Protein AF-A0A7S0CP36-F1 (afdb_monomer)

Foldseek 3Di:
DEDAQFKDWDADPQQWIWIFGACPQQARQAPPDDRGGPDGDTAQDQDPPRDRPPQFRWDAKYYENFKIWTAGPLQWIWIFGACCLPQGNVDPPDDRGGNHIDTGDDPLVPFGWDYKYYYHRHIDTDTDDPPPPPPPPDPDDPPPDDDDDD

Sequence (150 aa):
ISAGLWHSACLSDTGDVYCFGRNDDGQVGESKCGSIAFVPTLVDFPGINGERPEDVCITDIATGSRHSLALTAQGDLYGWGSNCFGQILPKPGSESKIHTPRRIVLPTNNARLLRVFAGSWGSAAIVGGEFASRSQVSPPTNQASTPGSD

Radius of gyration: 22.69 Å; Cα contacts (8 Å, |Δi|>4): 344; chains: 1; bounding box: 74×31×68 Å

Secondary structure (DSSP, 8-state):
-EE-SSEEEEE-TTS-EEEEEE-TTSTTS-TT--SEEEEEEEPP---TTSS--TT--EEEEEE-SSEEEEEETTS-EEEEEE-TTSSS--STT--SEEEEEEEE----TTPEEEEEEE-SS-EEEEEEP--------PPP-----PPP--

Solvent-accessible surface area (backbone atoms only — not comparable to full-atom values): 8448 Å² total; per-residue (Å²): 112,32,62,31,76,52,32,40,38,40,66,48,96,84,21,51,41,29,17,24,32,43,21,81,38,15,43,35,18,44,74,87,53,58,60,52,35,92,50,79,34,74,45,62,58,63,28,102,81,70,51,65,48,97,77,70,31,44,73,46,65,22,29,12,40,47,24,34,38,39,30,30,76,87,32,51,40,30,26,22,4,39,20,79,73,30,44,59,55,81,50,93,91,54,67,50,50,30,34,42,44,38,78,48,89,72,97,51,87,88,44,40,50,77,47,62,44,39,44,70,69,41,59,51,70,44,70,44,69,83,71,70,71,77,71,79,77,72,75,83,80,79,76,79,79,77,82,79,87,134

Organism: NCBI:txid1561963

Mean predicted aligned error: 9.7 Å

InterPro domains:
  IPR000408 Regulator of chromosome condensation, RCC1 [PS00626] (1-11)
  IPR000408 Regulator of chromosome condensation, RCC1 [PS00626] (61-71)
  IPR000408 Regulator of chromosome condensation, RCC1 [PS50012] (15-74)
  IPR000408 Regulator of chromosome condensation, RCC1 [PS50012] (75-129)
  IPR009091 Regulator of chromosome condensation 1/beta-lactamase-inhibitor protein II [G3DSA:2.130.10.30] (1-145)
  IPR009091 Regulator of chromosome condensation 1/beta-lactamase-inhibitor protein II [SSF50985] (1-126)
  IPR051553 Ran GTPase-activating [PTHR45982] (1-126)

Structure (mmCIF, N/CA/C/O backbone):
data_AF-A0A7S0CP36-F1
#
_entry.id   AF-A0A7S0CP36-F1
#
loop_
_atom_site.group_PDB
_atom_site.id
_atom_site.type_symbol
_atom_site.label_atom_id
_atom_site.label_alt_id
_atom_site.label_comp_id
_atom_site.label_asym_id
_atom_site.label_entity_id
_atom_site.label_seq_id
_atom_site.pdbx_PDB_ins_code
_atom_site.Cartn_x
_atom_site.Cartn_y
_atom_site.Cartn_z
_atom_site.occupancy
_atom_site.B_iso_or_equiv
_atom_site.auth_seq_id
_atom_site.auth_comp_id
_atom_site.auth_asym_id
_atom_site.auth_atom_id
_atom_site.pdbx_PDB_model_num
ATOM 1 N N . ILE A 1 1 ? -7.157 -5.484 -4.752 1.00 91.81 1 ILE A N 1
ATOM 2 C CA . ILE A 1 1 ? -6.011 -5.005 -5.571 1.00 91.81 1 ILE A CA 1
ATOM 3 C C . ILE A 1 1 ? -5.975 -3.489 -5.460 1.00 91.81 1 ILE A C 1
ATOM 5 O O . ILE A 1 1 ? -7.043 -2.890 -5.458 1.00 91.81 1 ILE A O 1
ATOM 9 N N . SER A 1 2 ? -4.787 -2.895 -5.362 1.00 95.88 2 SER A N 1
ATOM 10 C CA . SER A 1 2 ? -4.554 -1.448 -5.382 1.00 95.88 2 SER A CA 1
ATOM 11 C C . SER A 1 2 ? -3.372 -1.144 -6.308 1.00 95.88 2 SER A C 1
ATOM 13 O O . SER A 1 2 ? -2.407 -1.907 -6.340 1.00 95.88 2 SER A O 1
ATOM 15 N N . ALA A 1 3 ? -3.447 -0.061 -7.080 1.00 96.19 3 ALA A N 1
ATOM 16 C CA . ALA A 1 3 ? -2.398 0.330 -8.020 1.00 96.19 3 ALA A CA 1
ATOM 17 C C . ALA A 1 3 ? -1.913 1.754 -7.732 1.00 96.19 3 ALA A C 1
ATOM 19 O O . ALA A 1 3 ? -2.713 2.681 -7.604 1.00 96.19 3 ALA A O 1
ATOM 20 N N . GLY A 1 4 ? -0.597 1.906 -7.591 1.00 94.31 4 GLY A N 1
ATOM 21 C CA . GLY A 1 4 ? 0.076 3.195 -7.517 1.00 94.31 4 GLY A CA 1
ATOM 22 C C . GLY A 1 4 ? 0.461 3.697 -8.907 1.00 94.31 4 GLY A C 1
ATOM 23 O O . GLY A 1 4 ? 0.061 3.138 -9.926 1.00 94.31 4 GLY A O 1
ATOM 24 N N . LEU A 1 5 ? 1.290 4.743 -8.965 1.00 95.75 5 LEU A N 1
ATOM 25 C CA . LEU A 1 5 ? 1.757 5.279 -10.251 1.00 95.75 5 LEU A CA 1
ATOM 26 C C . LEU A 1 5 ? 2.744 4.328 -10.947 1.00 95.75 5 LEU A C 1
ATOM 28 O O . LEU A 1 5 ? 2.785 4.272 -12.171 1.00 95.75 5 LEU A O 1
ATOM 32 N N . TRP A 1 6 ? 3.552 3.603 -10.166 1.00 94.75 6 TRP A N 1
ATOM 33 C CA . TRP A 1 6 ? 4.639 2.768 -10.689 1.00 94.75 6 TRP A CA 1
ATOM 34 C C . TRP A 1 6 ? 4.685 1.349 -10.115 1.00 94.75 6 TRP A C 1
ATOM 36 O O . TRP A 1 6 ? 5.567 0.576 -10.486 1.00 94.75 6 TRP A O 1
ATOM 46 N N . HIS A 1 7 ? 3.770 0.998 -9.213 1.00 96.56 7 HIS A N 1
ATOM 47 C CA . HIS A 1 7 ? 3.708 -0.310 -8.567 1.00 96.56 7 HIS A CA 1
ATOM 48 C C . HIS A 1 7 ? 2.259 -0.756 -8.390 1.00 96.56 7 HIS A C 1
ATOM 50 O O . HIS A 1 7 ? 1.322 0.033 -8.495 1.00 96.56 7 HIS A O 1
ATOM 56 N N . SER A 1 8 ? 2.068 -2.041 -8.143 1.00 97.50 8 SER A N 1
ATOM 57 C CA . SER A 1 8 ? 0.768 -2.640 -7.865 1.00 97.50 8 SER A CA 1
ATOM 58 C C . SER A 1 8 ? 0.877 -3.553 -6.658 1.00 97.50 8 SER A C 1
ATOM 60 O O . SER A 1 8 ? 1.918 -4.171 -6.438 1.00 97.50 8 SER A O 1
ATOM 62 N N . ALA A 1 9 ? -0.207 -3.626 -5.896 1.00 97.56 9 ALA A N 1
ATOM 63 C CA . ALA A 1 9 ? -0.349 -4.478 -4.732 1.00 97.56 9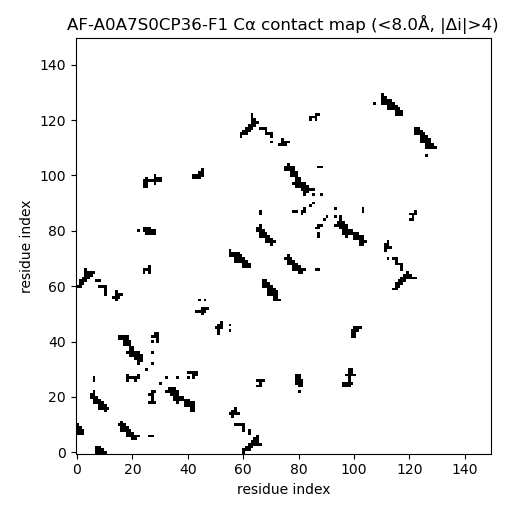 ALA A CA 1
ATOM 64 C C . ALA A 1 9 ? -1.624 -5.322 -4.857 1.00 97.56 9 ALA A C 1
ATOM 66 O O . ALA A 1 9 ? -2.706 -4.815 -5.180 1.00 97.56 9 ALA A O 1
ATOM 67 N N . CYS A 1 10 ? -1.529 -6.615 -4.572 1.00 97.12 10 CYS A N 1
ATOM 68 C CA . CYS A 1 10 ? -2.683 -7.493 -4.432 1.00 97.12 10 CYS A CA 1
ATOM 69 C C . CYS A 1 10 ? -2.728 -8.106 -3.035 1.00 97.12 10 CYS A C 1
ATOM 71 O O . CYS A 1 10 ? -1.700 -8.370 -2.420 1.00 97.12 10 CYS A O 1
ATOM 73 N N . LEU A 1 11 ? -3.954 -8.286 -2.552 1.00 96.25 11 LEU A N 1
ATOM 74 C CA . LEU A 1 11 ? -4.276 -8.921 -1.285 1.00 96.25 11 LEU A CA 1
ATOM 75 C C . LEU A 1 11 ? -4.930 -10.261 -1.618 1.00 96.25 11 LEU A C 1
ATOM 77 O O . LEU A 1 11 ? -5.864 -10.292 -2.425 1.00 96.25 11 LEU A O 1
ATOM 81 N N . SER A 1 12 ? -4.399 -11.334 -1.048 1.00 93.75 12 SER A N 1
ATOM 82 C CA . SER A 1 12 ? -4.964 -12.683 -1.129 1.00 93.75 12 SER A CA 1
ATOM 83 C C . SER A 1 12 ? -6.072 -12.888 -0.091 1.00 93.75 12 SER A C 1
ATOM 85 O O . SER A 1 12 ? -6.252 -12.082 0.822 1.00 93.75 12 SER A O 1
ATOM 87 N N . ASP A 1 13 ? -6.812 -13.982 -0.225 1.00 90.69 13 ASP A N 1
ATOM 88 C CA . ASP A 1 13 ? -7.823 -14.423 0.740 1.00 90.69 13 ASP A CA 1
ATOM 89 C C . ASP A 1 13 ? -7.223 -14.927 2.064 1.00 90.69 13 ASP A C 1
ATOM 91 O O . ASP A 1 13 ? -7.889 -14.868 3.096 1.00 90.69 13 ASP A O 1
ATOM 95 N N . THR A 1 14 ? -5.958 -15.354 2.059 1.00 89.19 14 THR A N 1
ATOM 96 C CA . THR A 1 14 ? -5.190 -15.722 3.259 1.00 89.19 14 THR A CA 1
ATOM 97 C C . THR A 1 14 ? -4.637 -14.515 4.019 1.00 89.19 14 THR A C 1
ATOM 99 O O . THR A 1 14 ? -4.081 -14.677 5.103 1.00 89.19 14 THR A O 1
ATOM 102 N N . GLY A 1 15 ? -4.795 -13.298 3.488 1.00 90.94 15 GLY A N 1
ATOM 103 C CA . GLY A 1 15 ? -4.273 -12.075 4.100 1.00 90.94 15 GLY A CA 1
ATOM 104 C C . GLY A 1 15 ? -2.817 -11.762 3.738 1.00 90.94 15 GLY A C 1
ATOM 105 O O . GLY A 1 15 ? -2.249 -10.820 4.288 1.00 90.94 15 GLY A O 1
ATOM 106 N N . ASP A 1 16 ? -2.214 -12.506 2.804 1.00 92.56 16 ASP A N 1
ATOM 107 C CA . ASP A 1 16 ? -0.903 -12.192 2.229 1.00 92.56 16 ASP A CA 1
ATOM 108 C C . ASP A 1 16 ? -0.996 -11.042 1.222 1.00 92.56 16 ASP A C 1
ATOM 110 O O . ASP A 1 16 ? -1.921 -10.989 0.399 1.00 92.56 16 ASP A O 1
ATOM 114 N N . VAL A 1 17 ? 0.004 -10.158 1.239 1.00 95.94 17 VAL A N 1
ATOM 115 C CA . VAL A 1 17 ? 0.137 -9.051 0.287 1.00 95.94 17 VAL A CA 1
ATOM 116 C C . VAL A 1 17 ? 1.302 -9.318 -0.649 1.00 95.94 17 VAL A C 1
ATOM 118 O O . VAL A 1 17 ? 2.419 -9.574 -0.204 1.00 95.94 17 VAL A O 1
ATOM 121 N N . TYR A 1 18 ? 1.058 -9.180 -1.949 1.00 96.69 18 TYR A N 1
ATOM 122 C CA . TYR A 1 18 ? 2.109 -9.218 -2.957 1.00 96.69 18 TYR A CA 1
ATOM 123 C C . TYR A 1 18 ? 2.217 -7.870 -3.650 1.00 96.69 18 TYR A C 1
ATOM 125 O O . TYR A 1 18 ? 1.204 -7.286 -4.038 1.00 96.69 18 TYR A O 1
ATOM 133 N N . CYS A 1 19 ? 3.444 -7.400 -3.849 1.00 97.38 19 CYS A N 1
ATOM 134 C CA . CYS A 1 19 ? 3.727 -6.175 -4.584 1.00 97.38 19 CYS A CA 1
ATOM 135 C C . CYS A 1 19 ? 4.654 -6.437 -5.772 1.00 97.38 19 CYS A C 1
ATOM 137 O O . CYS A 1 19 ? 5.517 -7.311 -5.731 1.00 97.38 19 CYS A O 1
ATOM 139 N N . PHE A 1 20 ? 4.476 -5.671 -6.844 1.00 97.12 20 PHE A N 1
ATOM 140 C CA . PHE A 1 20 ? 5.327 -5.722 -8.033 1.00 97.12 20 PHE A CA 1
ATOM 141 C C . PHE A 1 20 ? 5.364 -4.366 -8.746 1.00 97.12 20 PHE A C 1
ATOM 143 O O . PHE A 1 20 ? 4.506 -3.508 -8.527 1.00 97.12 20 PHE A O 1
ATOM 150 N N . GLY A 1 21 ? 6.365 -4.163 -9.604 1.00 96.88 21 GLY A N 1
ATOM 151 C CA . GLY A 1 21 ? 6.636 -2.898 -10.288 1.00 96.88 21 GLY A CA 1
ATOM 152 C C . GLY A 1 21 ? 7.889 -2.198 -9.763 1.00 96.88 21 GLY A C 1
ATOM 153 O O . GLY A 1 21 ? 8.843 -2.843 -9.336 1.00 96.88 21 GLY A O 1
ATOM 154 N N . ARG A 1 22 ? 7.923 -0.868 -9.838 1.00 96.19 22 ARG A N 1
ATOM 155 C CA . ARG A 1 22 ? 9.073 -0.052 -9.424 1.00 96.19 22 ARG A CA 1
ATOM 156 C C . ARG A 1 22 ? 9.313 -0.150 -7.916 1.00 96.19 22 ARG A C 1
ATOM 158 O O . ARG A 1 22 ? 8.360 -0.192 -7.150 1.00 96.19 22 ARG A O 1
ATOM 165 N N . ASN A 1 23 ? 10.581 -0.135 -7.513 1.00 96.38 23 ASN A N 1
ATOM 166 C CA . ASN A 1 23 ? 11.025 -0.263 -6.125 1.00 96.38 23 ASN A CA 1
ATOM 167 C C . ASN A 1 23 ? 12.149 0.726 -5.735 1.00 96.38 23 ASN A C 1
ATOM 169 O O . ASN A 1 23 ? 12.746 0.604 -4.670 1.00 96.38 23 ASN A O 1
ATOM 173 N N . ASP A 1 24 ? 12.433 1.744 -6.555 1.00 94.81 24 ASP A N 1
ATOM 174 C CA . ASP A 1 24 ? 13.475 2.751 -6.268 1.00 94.81 24 ASP A CA 1
ATOM 175 C C . ASP A 1 24 ? 13.282 3.490 -4.932 1.00 94.81 24 ASP A C 1
ATOM 177 O O . ASP A 1 24 ? 14.246 4.009 -4.361 1.00 94.81 24 ASP A O 1
ATOM 181 N N . ASP A 1 25 ? 12.040 3.576 -4.445 1.00 94.69 25 ASP A N 1
ATOM 182 C CA . ASP A 1 25 ? 11.716 4.181 -3.148 1.00 94.69 25 ASP A CA 1
ATOM 183 C C . ASP A 1 25 ? 11.280 3.142 -2.106 1.00 94.69 25 ASP A C 1
ATOM 185 O O . ASP A 1 25 ? 10.797 3.519 -1.044 1.00 94.69 25 ASP A O 1
ATOM 189 N N . GLY A 1 26 ? 11.424 1.849 -2.412 1.00 95.31 26 GLY A N 1
ATOM 190 C CA . GLY A 1 26 ? 10.969 0.756 -1.558 1.00 95.31 26 GLY A CA 1
ATOM 191 C C . GLY A 1 26 ? 9.491 0.398 -1.720 1.00 95.31 26 GLY A C 1
ATOM 192 O O . GLY A 1 26 ? 8.929 -0.197 -0.811 1.00 95.31 26 GLY A O 1
ATOM 193 N N . GLN A 1 27 ? 8.825 0.771 -2.825 1.00 96.19 27 GLN A N 1
ATOM 194 C CA . GLN A 1 27 ? 7.369 0.593 -2.991 1.00 96.19 27 GLN A CA 1
ATOM 195 C C . GLN A 1 27 ? 6.895 -0.866 -2.956 1.00 96.19 27 GLN A C 1
ATOM 197 O O . GLN A 1 27 ? 5.719 -1.122 -2.687 1.00 96.19 27 GLN A O 1
ATOM 202 N N . VAL A 1 28 ? 7.794 -1.813 -3.230 1.00 96.25 28 VAL A N 1
ATOM 203 C CA . VAL A 1 28 ? 7.493 -3.247 -3.179 1.00 96.25 28 VAL A CA 1
ATOM 204 C C . VAL A 1 28 ? 7.505 -3.761 -1.742 1.00 96.25 28 VAL A C 1
ATOM 206 O O . VAL A 1 28 ? 6.786 -4.703 -1.451 1.00 96.25 28 VAL A O 1
ATOM 209 N N . GLY A 1 29 ? 8.239 -3.120 -0.829 1.00 93.25 29 GLY A N 1
ATOM 210 C CA . GLY A 1 29 ? 8.299 -3.547 0.5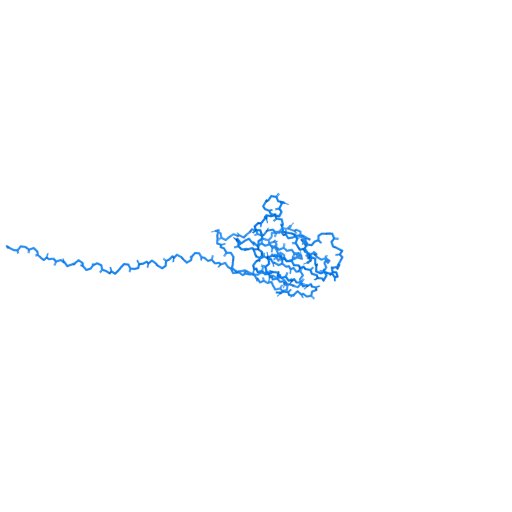72 1.00 93.25 29 GLY A CA 1
ATOM 211 C C . GLY A 1 29 ? 9.238 -4.730 0.818 1.00 93.25 29 GLY A C 1
ATOM 212 O O . GLY A 1 29 ? 9.144 -5.361 1.863 1.00 93.25 29 GLY A O 1
ATOM 213 N N . GLU A 1 30 ? 10.140 -5.021 -0.124 1.00 89.31 30 GLU A N 1
ATOM 214 C CA . GLU A 1 30 ? 11.208 -6.004 0.047 1.00 89.31 30 GLU A CA 1
ATOM 215 C C . GLU A 1 30 ? 12.571 -5.367 -0.248 1.00 89.31 30 GLU A C 1
ATOM 217 O O . GLU A 1 30 ? 12.840 -4.888 -1.355 1.00 89.31 30 GLU A O 1
ATOM 222 N N . SER A 1 31 ? 13.443 -5.387 0.760 1.00 83.88 31 SER A N 1
ATOM 223 C CA . SER A 1 31 ? 14.772 -4.765 0.736 1.00 83.88 31 SER A CA 1
ATOM 224 C C . SER A 1 31 ? 15.758 -5.416 -0.239 1.00 83.88 31 SER A C 1
ATOM 226 O O . SER A 1 31 ? 16.652 -4.743 -0.748 1.00 83.88 31 SER A O 1
ATOM 228 N N . LYS A 1 32 ? 15.604 -6.716 -0.515 1.00 84.75 32 LYS A N 1
ATOM 229 C CA . LYS A 1 32 ? 16.462 -7.469 -1.443 1.00 84.75 32 LYS A CA 1
ATOM 230 C C . LYS A 1 32 ? 16.077 -7.257 -2.901 1.00 84.75 32 LYS A C 1
ATOM 232 O O . LYS A 1 32 ? 16.827 -7.643 -3.798 1.00 84.75 32 LYS A O 1
ATOM 237 N N . CYS A 1 33 ? 14.904 -6.685 -3.153 1.00 80.44 33 CYS A N 1
ATOM 238 C CA . CYS A 1 33 ? 14.485 -6.381 -4.503 1.00 80.44 33 CYS A CA 1
ATOM 239 C C . CYS A 1 33 ? 15.271 -5.167 -5.019 1.00 80.44 33 CYS A C 1
ATOM 241 O O . CYS A 1 33 ? 15.426 -4.174 -4.310 1.00 80.44 33 CYS A O 1
ATOM 243 N N . GLY A 1 34 ? 15.773 -5.251 -6.255 1.00 88.19 34 GLY A N 1
ATOM 244 C CA . GLY A 1 34 ? 16.461 -4.142 -6.921 1.00 88.19 34 GLY A CA 1
ATOM 245 C C . GLY A 1 34 ? 15.524 -2.965 -7.218 1.00 88.19 34 GLY A C 1
ATOM 246 O O . GLY A 1 34 ? 14.511 -2.767 -6.556 1.00 88.19 34 GLY A O 1
ATOM 247 N N . SER A 1 35 ? 15.818 -2.182 -8.256 1.00 92.62 35 SER A N 1
ATOM 248 C CA . SER A 1 35 ? 14.986 -1.032 -8.655 1.00 92.62 35 SER A CA 1
ATOM 249 C C . SER A 1 35 ? 13.590 -1.409 -9.168 1.00 92.62 35 SER A C 1
ATOM 251 O O . SER A 1 35 ? 12.708 -0.549 -9.232 1.00 92.62 35 SER A O 1
ATOM 253 N N . ILE A 1 36 ? 13.371 -2.671 -9.555 1.00 95.50 36 ILE A N 1
ATOM 254 C CA . ILE A 1 36 ? 12.113 -3.182 -10.114 1.00 95.50 36 ILE A CA 1
ATOM 255 C C . ILE A 1 36 ? 11.890 -4.632 -9.654 1.00 95.50 36 ILE A C 1
ATOM 257 O O . ILE A 1 36 ? 12.787 -5.467 -9.769 1.00 95.50 36 ILE A O 1
ATOM 261 N N . ALA A 1 37 ? 10.670 -4.941 -9.214 1.00 95.69 37 ALA A N 1
ATOM 262 C CA . ALA A 1 37 ? 10.146 -6.292 -9.040 1.00 95.69 37 ALA A CA 1
ATOM 263 C C . ALA A 1 37 ? 9.333 -6.701 -10.275 1.00 95.69 37 ALA A C 1
ATOM 265 O O . ALA A 1 37 ? 8.221 -6.214 -10.487 1.00 95.69 37 ALA A O 1
ATOM 266 N N . PHE A 1 38 ? 9.872 -7.611 -11.088 1.00 94.06 38 PHE A N 1
ATOM 267 C CA . PHE A 1 38 ? 9.199 -8.112 -12.297 1.00 94.06 38 PHE A CA 1
ATOM 268 C C . PHE A 1 38 ? 8.124 -9.168 -12.017 1.00 94.06 38 PHE A C 1
ATOM 270 O O . PHE A 1 38 ? 7.350 -9.509 -12.907 1.00 94.06 38 PHE A O 1
ATOM 277 N N . VAL A 1 39 ? 8.080 -9.689 -10.792 1.00 94.06 39 VAL A N 1
ATOM 278 C CA . VAL A 1 39 ? 7.136 -10.719 -10.356 1.00 94.06 39 VAL A CA 1
ATOM 279 C C . VAL A 1 39 ? 6.464 -10.292 -9.052 1.00 94.06 39 VAL A C 1
ATOM 281 O O . VAL A 1 39 ? 7.089 -9.559 -8.274 1.00 94.06 39 VAL A O 1
ATOM 284 N N . PRO A 1 40 ? 5.221 -10.742 -8.785 1.00 95.94 40 PRO A N 1
ATOM 285 C CA . PRO A 1 40 ? 4.583 -10.550 -7.489 1.00 95.94 40 PRO A CA 1
ATOM 286 C C . PRO A 1 40 ? 5.494 -11.048 -6.368 1.00 95.94 40 PRO A C 1
ATOM 288 O O . PRO A 1 40 ? 5.795 -12.235 -6.271 1.00 95.94 40 PRO A O 1
ATOM 291 N N . THR A 1 41 ? 5.968 -10.115 -5.551 1.00 95.69 41 THR A N 1
ATOM 292 C CA . THR A 1 41 ? 6.871 -10.376 -4.433 1.00 95.69 41 THR A CA 1
ATOM 293 C C . THR A 1 41 ? 6.065 -10.332 -3.152 1.00 95.69 41 THR A C 1
ATOM 295 O O . THR A 1 41 ? 5.344 -9.362 -2.919 1.00 95.69 41 THR A O 1
ATOM 298 N N . LEU A 1 42 ? 6.166 -11.389 -2.348 1.00 94.19 42 LEU A N 1
ATOM 299 C CA . LEU A 1 42 ? 5.526 -11.434 -1.040 1.00 94.19 42 LEU A CA 1
ATOM 300 C C . LEU A 1 42 ? 6.126 -10.346 -0.148 1.00 94.19 42 LEU A C 1
ATOM 302 O O . LEU A 1 42 ? 7.345 -10.242 -0.028 1.00 94.19 42 LEU A O 1
ATOM 306 N N . VAL A 1 43 ? 5.257 -9.550 0.461 1.00 94.06 43 VAL A N 1
ATOM 307 C CA . VAL A 1 43 ? 5.636 -8.503 1.403 1.00 94.06 43 VAL A CA 1
ATOM 308 C C . VAL A 1 43 ? 5.701 -9.100 2.805 1.00 94.06 43 VAL A C 1
ATOM 310 O O . VAL A 1 43 ? 4.712 -9.658 3.282 1.00 94.06 43 VAL A O 1
ATOM 313 N N . ASP A 1 44 ? 6.854 -8.979 3.463 1.00 90.62 44 ASP A N 1
ATOM 314 C CA . ASP A 1 44 ? 7.047 -9.487 4.822 1.00 90.62 44 ASP A CA 1
ATOM 315 C C . ASP A 1 44 ? 6.725 -8.412 5.869 1.00 90.62 44 ASP A C 1
ATOM 317 O O . ASP A 1 44 ? 7.298 -7.320 5.863 1.00 90.62 44 ASP A O 1
ATOM 321 N N . PHE A 1 45 ? 5.786 -8.712 6.767 1.00 88.44 45 PHE A N 1
ATOM 322 C CA . PHE A 1 45 ? 5.333 -7.778 7.795 1.00 88.44 45 PHE A CA 1
ATOM 323 C C . PHE A 1 45 ? 6.012 -8.102 9.127 1.00 88.44 45 PHE A C 1
ATOM 325 O O . PHE A 1 45 ? 5.742 -9.160 9.703 1.00 88.44 45 PHE A O 1
ATOM 332 N N . PRO A 1 46 ? 6.843 -7.193 9.672 1.00 81.62 46 PRO A N 1
ATOM 333 C C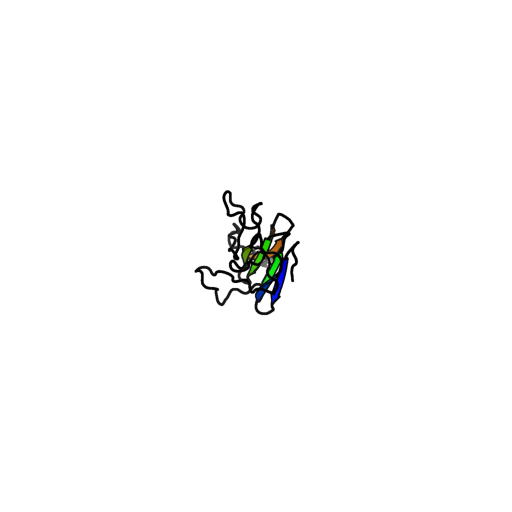A . PRO A 1 46 ? 7.472 -7.430 10.957 1.00 81.62 46 PRO A CA 1
ATOM 334 C C . PRO A 1 46 ? 6.414 -7.430 12.059 1.00 81.62 46 PRO A C 1
ATOM 336 O O . PRO A 1 46 ? 5.575 -6.523 12.165 1.00 81.62 46 PRO A O 1
ATOM 339 N N . GLY A 1 47 ? 6.475 -8.448 12.911 1.00 66.19 47 GLY A N 1
ATOM 340 C CA . GLY A 1 47 ? 5.700 -8.479 14.138 1.00 66.19 47 GLY A CA 1
ATOM 341 C C . GLY A 1 47 ? 6.232 -7.542 15.197 1.00 66.19 47 GLY A C 1
ATOM 342 O O . GLY A 1 47 ? 7.259 -6.883 15.033 1.00 66.19 47 GLY A O 1
ATOM 343 N N . ILE A 1 48 ? 5.544 -7.536 16.338 1.00 56.25 48 ILE A N 1
ATOM 344 C CA . ILE A 1 48 ? 5.897 -6.698 17.490 1.00 56.25 48 ILE A CA 1
ATOM 345 C C . ILE A 1 48 ? 7.321 -7.011 18.007 1.00 56.25 48 ILE A C 1
ATOM 347 O O . ILE A 1 48 ? 7.959 -6.123 18.562 1.00 56.25 48 ILE A O 1
ATOM 351 N N . ASN A 1 49 ? 7.858 -8.207 17.717 1.00 53.28 49 ASN A N 1
ATOM 352 C CA . ASN A 1 49 ? 9.203 -8.652 18.111 1.00 53.28 49 ASN A CA 1
ATOM 353 C C . ASN A 1 49 ? 10.124 -9.045 16.933 1.00 53.28 49 ASN A C 1
ATOM 355 O O . ASN A 1 49 ? 11.128 -9.715 17.145 1.00 53.28 49 ASN A O 1
ATOM 359 N N . GLY A 1 50 ? 9.805 -8.657 15.692 1.00 52.81 50 GLY A N 1
ATOM 360 C CA . GLY A 1 50 ? 10.633 -8.983 14.517 1.00 52.81 50 GLY A CA 1
ATOM 361 C C . GLY A 1 50 ? 10.414 -10.377 13.912 1.00 52.81 50 GLY A C 1
ATOM 362 O O . GLY A 1 50 ? 10.956 -10.658 12.850 1.00 52.81 50 GLY A O 1
ATOM 363 N N . GLU A 1 51 ? 9.578 -11.213 14.522 1.00 51.38 51 GLU A N 1
ATOM 364 C CA . GLU A 1 51 ? 9.035 -12.425 13.900 1.00 51.38 51 GLU A CA 1
ATOM 365 C C . GLU A 1 51 ? 7.686 -12.090 13.264 1.00 51.38 51 GLU A C 1
ATOM 367 O O . GLU A 1 51 ? 6.900 -11.356 13.870 1.00 51.38 51 GLU A O 1
ATOM 372 N N . ARG A 1 52 ? 7.419 -12.582 12.045 1.00 58.72 52 ARG A N 1
ATOM 373 C CA . ARG A 1 52 ? 6.099 -12.455 11.414 1.00 58.72 52 ARG A CA 1
ATOM 374 C C . ARG A 1 52 ? 5.085 -13.118 12.354 1.00 58.72 52 ARG A C 1
ATOM 376 O O . ARG A 1 52 ? 5.155 -14.334 12.516 1.00 58.72 52 ARG A O 1
ATOM 383 N N . PRO A 1 53 ? 4.175 -12.368 13.000 1.00 61.72 53 PRO A N 1
ATOM 384 C CA . PRO A 1 53 ? 3.188 -12.971 13.868 1.00 61.72 53 PRO A CA 1
ATOM 385 C C . PRO A 1 53 ? 2.334 -13.872 12.996 1.00 61.72 53 PRO A C 1
ATOM 387 O O . PRO A 1 53 ? 1.881 -13.455 11.926 1.00 61.72 53 PRO A O 1
ATOM 390 N N . GLU A 1 54 ? 2.089 -15.077 13.485 1.00 58.62 54 GLU A N 1
ATOM 391 C CA . GLU A 1 54 ? 1.173 -16.051 12.887 1.00 58.62 54 GLU A CA 1
ATOM 392 C C . GLU A 1 54 ? -0.226 -15.432 12.648 1.00 5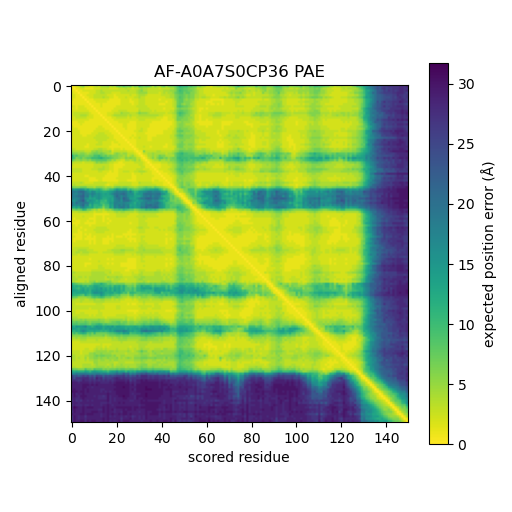8.62 54 GLU A C 1
ATOM 394 O O . GLU A 1 54 ? -0.989 -15.890 11.803 1.00 58.62 54 GLU A O 1
ATOM 399 N N . ASP A 1 55 ? -0.502 -14.309 13.322 1.00 64.44 55 ASP A N 1
ATOM 400 C CA . ASP A 1 55 ? -1.764 -13.581 13.338 1.00 64.44 55 ASP A CA 1
ATOM 401 C C . ASP A 1 55 ? -1.839 -12.338 12.428 1.00 64.44 55 ASP A C 1
ATOM 403 O O . ASP A 1 55 ? -2.879 -11.666 12.420 1.00 64.44 55 ASP A O 1
ATOM 407 N N . VAL A 1 56 ? -0.787 -11.966 11.676 1.00 78.19 56 VAL A N 1
ATOM 408 C CA . VAL A 1 56 ? -0.886 -10.802 10.766 1.00 78.19 56 VAL A CA 1
ATOM 409 C C . VAL A 1 56 ? -1.691 -11.180 9.530 1.00 78.19 56 VAL A C 1
ATOM 411 O O . VAL A 1 56 ? -1.166 -11.658 8.527 1.00 78.19 56 VAL A O 1
ATOM 414 N N . CYS A 1 57 ? -2.991 -10.916 9.617 1.00 89.31 57 CYS A N 1
ATOM 415 C CA . CYS A 1 57 ? -3.938 -11.022 8.519 1.00 89.31 57 CYS A CA 1
ATOM 416 C C . CYS A 1 57 ? -4.245 -9.620 7.990 1.00 89.31 57 CYS A C 1
ATOM 418 O O . CYS A 1 57 ? -4.840 -8.802 8.701 1.00 89.31 57 CYS A O 1
ATOM 420 N N . ILE A 1 58 ? -3.822 -9.317 6.760 1.00 93.81 58 ILE A N 1
ATOM 421 C CA . ILE A 1 58 ? -4.151 -8.043 6.117 1.00 93.81 58 ILE A CA 1
ATOM 422 C C . ILE A 1 58 ? -5.594 -8.083 5.613 1.00 93.81 58 ILE A C 1
ATOM 424 O O . ILE A 1 58 ? -6.032 -9.044 4.992 1.00 93.81 58 ILE A O 1
ATOM 428 N N . THR A 1 59 ? -6.332 -7.009 5.881 1.00 94.62 59 THR A N 1
ATOM 429 C CA . THR A 1 59 ? -7.754 -6.879 5.524 1.00 94.62 59 THR A CA 1
ATOM 430 C C . THR A 1 59 ? -8.030 -5.735 4.557 1.00 94.62 59 THR A C 1
ATOM 432 O O . THR A 1 59 ? -9.057 -5.746 3.883 1.00 94.62 59 THR A O 1
ATOM 435 N N . ASP A 1 60 ? -7.123 -4.762 4.462 1.00 96.06 60 ASP A N 1
ATOM 436 C CA . ASP A 1 60 ? -7.243 -3.637 3.538 1.00 96.06 60 ASP A CA 1
ATOM 437 C C . ASP A 1 60 ? -5.857 -3.172 3.076 1.00 96.06 60 ASP A C 1
ATOM 439 O O . ASP A 1 60 ? -4.889 -3.211 3.842 1.00 96.06 60 ASP A O 1
ATOM 443 N N . ILE A 1 61 ? -5.765 -2.738 1.819 1.00 97.25 61 ILE A N 1
ATOM 444 C CA . ILE A 1 61 ? -4.532 -2.224 1.214 1.00 97.25 61 ILE A CA 1
ATOM 445 C C . ILE A 1 61 ? -4.824 -0.968 0.402 1.00 97.25 61 ILE A C 1
ATOM 447 O O . ILE A 1 61 ? -5.819 -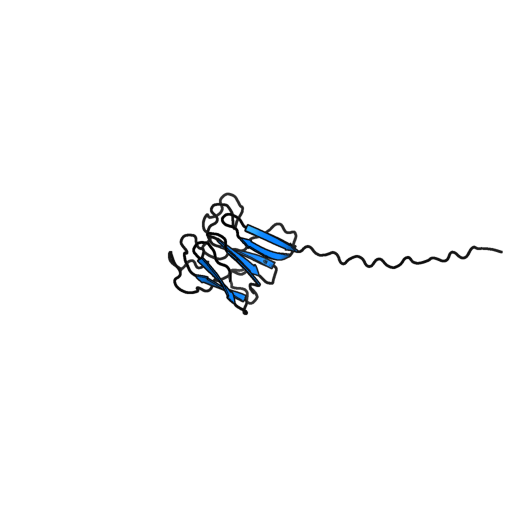0.892 -0.316 1.00 97.25 61 ILE A O 1
ATOM 451 N N . ALA A 1 62 ? -3.905 -0.008 0.450 1.00 97.44 62 ALA A N 1
ATOM 452 C CA . ALA A 1 62 ? -3.972 1.196 -0.366 1.00 97.44 62 ALA A CA 1
ATOM 453 C C . ALA A 1 62 ? -2.588 1.572 -0.892 1.00 97.44 62 ALA A C 1
ATOM 455 O O . ALA A 1 62 ? -1.581 1.421 -0.206 1.00 97.44 62 ALA A O 1
ATOM 456 N N . THR A 1 63 ? -2.531 2.091 -2.114 1.00 97.25 63 THR A N 1
ATOM 457 C CA . THR A 1 63 ? -1.282 2.515 -2.759 1.00 97.25 63 THR A CA 1
ATOM 458 C C . THR A 1 63 ? -1.403 3.944 -3.255 1.00 97.25 63 THR A C 1
ATOM 460 O O . THR A 1 63 ? -2.315 4.266 -4.012 1.00 97.25 63 THR A O 1
ATOM 463 N N . GLY A 1 64 ? -0.461 4.791 -2.851 1.00 95.56 64 GLY A N 1
ATOM 464 C CA . GLY A 1 64 ? -0.294 6.133 -3.396 1.00 95.56 64 GLY A CA 1
ATOM 465 C C . GLY A 1 64 ? 0.621 6.129 -4.619 1.00 95.56 64 GLY A C 1
ATOM 466 O O . GLY A 1 64 ? 0.952 5.080 -5.170 1.00 95.56 64 GLY A O 1
ATOM 467 N N . SER A 1 65 ? 1.124 7.301 -5.025 1.00 95.44 65 SER A N 1
ATOM 468 C CA . SER A 1 65 ? 2.018 7.378 -6.196 1.00 95.44 65 SER A CA 1
ATOM 469 C C . SER A 1 65 ? 3.301 6.556 -6.026 1.00 95.44 65 SER A C 1
ATOM 471 O O . SER A 1 65 ? 3.801 5.985 -6.992 1.00 95.44 65 SER A O 1
ATOM 473 N N . ARG A 1 66 ? 3.868 6.549 -4.814 1.00 96.12 66 ARG A N 1
ATOM 474 C CA . ARG A 1 66 ? 5.166 5.927 -4.498 1.00 96.12 66 ARG A CA 1
ATOM 475 C C . ARG A 1 66 ? 5.213 5.299 -3.101 1.00 96.12 66 ARG A C 1
ATOM 477 O O . ARG A 1 66 ? 6.302 5.065 -2.595 1.00 96.12 66 ARG A O 1
ATOM 484 N N . HIS A 1 67 ? 4.074 5.093 -2.453 1.00 96.38 67 HIS A N 1
ATOM 485 C CA . HIS A 1 67 ? 4.005 4.474 -1.131 1.00 96.38 67 HIS A CA 1
ATOM 486 C C . HIS A 1 67 ? 2.808 3.533 -1.064 1.00 96.38 67 HIS A C 1
ATOM 488 O O . HIS A 1 67 ? 1.913 3.595 -1.911 1.00 96.38 67 HIS A O 1
ATOM 494 N N . SER A 1 68 ? 2.809 2.681 -0.055 1.00 97.44 68 SER A N 1
ATOM 495 C CA . SER A 1 68 ? 1.799 1.662 0.172 1.00 97.44 68 SER A CA 1
ATOM 496 C C . SER A 1 68 ? 1.439 1.617 1.647 1.00 97.44 68 SER A C 1
ATOM 498 O O . SER A 1 68 ? 2.273 1.914 2.505 1.00 97.44 68 SER A O 1
ATOM 500 N N . LEU A 1 69 ? 0.198 1.237 1.918 1.00 96.94 69 LEU A N 1
ATOM 501 C CA . LEU A 1 69 ? -0.375 1.062 3.241 1.00 96.94 69 LEU A CA 1
ATOM 502 C C . LEU A 1 69 ? -1.078 -0.294 3.308 1.00 96.94 69 LEU A C 1
ATOM 504 O O . LEU A 1 69 ? -1.706 -0.718 2.334 1.00 96.94 69 LEU A O 1
ATOM 508 N N . ALA A 1 70 ? -1.015 -0.935 4.469 1.00 96.12 70 ALA A N 1
ATOM 509 C CA . ALA A 1 70 ? -1.760 -2.151 4.773 1.00 96.12 70 ALA A CA 1
ATOM 510 C C . ALA A 1 70 ? -2.352 -2.079 6.181 1.00 96.12 70 ALA A C 1
ATOM 512 O O . ALA A 1 70 ? -1.696 -1.610 7.113 1.00 96.12 70 ALA A O 1
ATOM 513 N N . LEU A 1 71 ? -3.584 -2.558 6.323 1.00 94.06 71 LEU A N 1
ATOM 514 C CA . LEU A 1 71 ? -4.318 -2.616 7.582 1.00 94.06 71 LEU A CA 1
ATOM 515 C C . LEU A 1 71 ? -4.527 -4.070 7.998 1.00 94.06 71 LEU A C 1
ATOM 517 O O . LEU A 1 71 ? -5.099 -4.861 7.242 1.00 94.06 71 LEU A O 1
ATOM 521 N N . THR A 1 72 ? -4.118 -4.413 9.215 1.00 91.56 72 THR A N 1
ATOM 522 C CA . THR A 1 72 ? -4.351 -5.746 9.778 1.00 91.56 72 THR A CA 1
ATOM 523 C C . THR A 1 72 ? -5.771 -5.892 10.324 1.00 91.56 72 THR A C 1
ATOM 525 O O . THR A 1 72 ? -6.433 -4.911 10.675 1.00 91.56 72 THR A O 1
ATOM 528 N N . ALA A 1 73 ? -6.235 -7.134 10.466 1.00 88.19 73 ALA A N 1
ATOM 529 C CA . ALA A 1 73 ? -7.494 -7.457 11.131 1.00 88.19 73 ALA A CA 1
ATOM 530 C C . ALA A 1 73 ? -7.542 -6.926 12.575 1.00 88.19 73 ALA A C 1
ATOM 532 O O . ALA A 1 73 ? -8.608 -6.543 13.056 1.00 88.19 73 ALA A O 1
ATOM 533 N N . GLN A 1 74 ? -6.395 -6.840 13.247 1.00 85.00 74 GLN A N 1
ATOM 534 C CA . GLN A 1 74 ? -6.243 -6.328 14.609 1.00 85.00 74 GLN A CA 1
ATOM 535 C C . GLN A 1 74 ? -6.283 -4.792 14.676 1.00 85.00 74 GLN A C 1
ATOM 537 O O . GLN A 1 74 ? -6.386 -4.227 15.761 1.00 85.00 74 GLN A O 1
ATOM 542 N N . GLY A 1 75 ? -6.280 -4.108 13.527 1.00 87.12 75 GLY A N 1
ATOM 543 C CA . GLY A 1 75 ? -6.323 -2.650 13.446 1.00 87.12 75 GLY A CA 1
ATOM 544 C C . GLY A 1 75 ? -4.951 -1.980 13.410 1.00 87.12 75 GLY A C 1
ATOM 545 O O . GLY A 1 75 ? -4.890 -0.755 13.524 1.00 87.12 75 GLY A O 1
ATOM 546 N N . ASP A 1 76 ? -3.869 -2.745 13.246 1.00 87.25 76 ASP A N 1
ATOM 547 C CA . ASP A 1 76 ? -2.531 -2.190 13.067 1.00 87.25 76 ASP A CA 1
ATOM 548 C C . ASP A 1 76 ? -2.347 -1.673 11.640 1.00 87.25 76 ASP A C 1
ATOM 550 O O . ASP A 1 76 ? -2.728 -2.317 10.661 1.00 87.25 76 ASP A O 1
ATOM 554 N N . LEU A 1 77 ? -1.719 -0.505 11.528 1.00 91.69 77 LEU A N 1
ATOM 555 C CA . LEU A 1 77 ? -1.390 0.117 10.255 1.00 91.69 77 LEU A CA 1
ATOM 556 C C . LEU A 1 77 ? 0.086 -0.075 9.939 1.00 91.69 77 LEU A C 1
ATOM 558 O O . LEU A 1 77 ? 0.946 0.231 10.763 1.00 91.69 77 LEU A O 1
ATOM 562 N N . TYR A 1 78 ? 0.375 -0.502 8.720 1.00 93.62 78 TYR A N 1
ATOM 563 C CA . TYR A 1 78 ? 1.721 -0.596 8.178 1.00 93.62 78 TYR A CA 1
ATOM 564 C C . TYR A 1 78 ? 1.848 0.294 6.952 1.00 93.62 78 TYR A C 1
ATOM 566 O O . TYR A 1 78 ? 0.895 0.441 6.186 1.00 93.62 78 TYR A O 1
ATOM 574 N N . GLY A 1 79 ? 3.037 0.851 6.737 1.00 95.00 79 GLY A N 1
ATOM 575 C CA . GLY A 1 79 ? 3.357 1.537 5.493 1.00 95.00 79 GLY A CA 1
ATOM 576 C C . GLY A 1 79 ? 4.804 1.353 5.057 1.00 95.00 79 GLY A C 1
ATOM 577 O O . GLY A 1 79 ? 5.692 1.109 5.877 1.00 95.00 79 GLY A O 1
ATOM 578 N N . TRP A 1 80 ? 5.018 1.443 3.747 1.00 96.25 80 TRP A N 1
ATOM 579 C CA . TRP A 1 80 ? 6.322 1.324 3.090 1.00 96.25 80 TRP A CA 1
ATOM 580 C C . TRP A 1 80 ? 6.362 2.120 1.779 1.00 96.25 80 TRP A C 1
ATOM 582 O O . TRP A 1 80 ? 5.333 2.564 1.263 1.00 96.25 80 TRP A O 1
ATOM 592 N N . GLY A 1 81 ? 7.562 2.328 1.242 1.00 96.06 81 GLY A N 1
ATOM 593 C CA . GLY A 1 81 ? 7.830 3.159 0.074 1.00 96.06 81 GLY A CA 1
ATOM 594 C C . GLY A 1 81 ? 8.336 4.563 0.424 1.00 96.06 81 GLY A C 1
ATOM 595 O O . GLY A 1 81 ? 8.990 4.788 1.443 1.00 96.06 81 GLY A O 1
ATOM 596 N N . SER A 1 82 ? 8.041 5.527 -0.449 1.00 95.31 82 SER A N 1
ATOM 597 C CA . SER A 1 82 ? 8.465 6.920 -0.304 1.00 95.31 82 SER A CA 1
ATOM 598 C C . SER A 1 82 ? 7.827 7.583 0.914 1.00 95.31 82 SER A C 1
ATOM 600 O O . SER A 1 82 ? 6.607 7.588 1.073 1.00 95.31 82 SER A O 1
ATOM 602 N N . ASN A 1 83 ? 8.670 8.227 1.714 1.00 94.62 83 ASN A N 1
ATOM 603 C CA . ASN A 1 83 ? 8.294 9.009 2.884 1.00 94.62 83 ASN A CA 1
ATOM 604 C C . ASN A 1 83 ? 8.831 10.456 2.808 1.00 94.62 83 ASN A C 1
ATOM 606 O O . ASN A 1 83 ? 8.922 11.148 3.819 1.00 94.62 83 ASN A O 1
ATOM 610 N N . CYS A 1 84 ? 9.188 10.943 1.612 1.00 91.19 84 CYS A N 1
ATOM 611 C CA . CYS A 1 84 ? 9.753 12.287 1.409 1.00 91.19 84 CYS A CA 1
ATOM 612 C C . CYS A 1 84 ? 8.848 13.434 1.896 1.00 91.19 84 CYS A C 1
ATOM 614 O O . CYS A 1 84 ? 9.339 14.531 2.139 1.00 91.19 84 CYS A O 1
ATOM 616 N N . PHE A 1 85 ? 7.544 13.186 2.029 1.00 89.75 85 PHE A N 1
ATOM 617 C CA . PHE A 1 85 ? 6.544 14.138 2.520 1.00 89.75 85 PHE A CA 1
ATOM 618 C C . PHE A 1 85 ? 5.912 13.690 3.848 1.00 89.75 85 PHE A C 1
ATOM 620 O O . PHE A 1 85 ? 4.893 14.237 4.256 1.00 89.75 85 PHE A O 1
ATOM 627 N N . GLY A 1 86 ? 6.484 12.683 4.519 1.00 89.44 86 GLY A N 1
ATOM 628 C CA . GLY A 1 86 ? 5.915 12.120 5.745 1.00 89.44 86 GLY A CA 1
ATOM 629 C C . GLY A 1 86 ? 4.650 11.287 5.515 1.00 89.44 86 GLY A C 1
ATOM 630 O O . GLY A 1 86 ? 3.822 11.191 6.417 1.00 89.44 86 GLY A O 1
ATOM 631 N N . GLN A 1 87 ? 4.479 10.695 4.324 1.00 92.06 87 GLN A N 1
ATOM 632 C CA . GLN A 1 87 ? 3.278 9.924 3.962 1.00 92.06 87 GLN A CA 1
ATOM 633 C C . GLN A 1 87 ? 3.046 8.696 4.856 1.00 92.06 87 GLN A C 1
ATOM 635 O O . GLN A 1 87 ? 1.913 8.231 4.971 1.00 92.06 87 GLN A O 1
ATOM 640 N N . ILE A 1 88 ? 4.114 8.163 5.458 1.00 88.94 88 ILE A N 1
ATOM 641 C CA . ILE A 1 88 ? 4.091 6.963 6.305 1.00 88.94 88 ILE A CA 1
ATOM 642 C C . ILE A 1 88 ? 4.423 7.344 7.750 1.00 88.94 88 ILE A C 1
ATOM 644 O O . ILE A 1 88 ? 3.682 7.023 8.674 1.00 88.94 88 ILE A O 1
ATOM 648 N N . LEU A 1 89 ? 5.539 8.049 7.954 1.00 83.75 89 LEU A N 1
ATOM 649 C CA . LEU A 1 89 ? 5.994 8.491 9.269 1.00 83.75 89 LEU A CA 1
ATOM 650 C C . LEU A 1 89 ? 6.028 10.020 9.311 1.00 83.75 89 LEU A C 1
ATOM 652 O O . LEU A 1 89 ? 7.020 10.618 8.881 1.00 83.75 89 LEU A O 1
ATOM 656 N N . PRO A 1 90 ? 4.992 10.669 9.868 1.00 73.81 90 PRO A N 1
ATOM 657 C CA . PRO A 1 90 ? 4.899 12.124 9.943 1.00 73.81 90 PRO A CA 1
ATOM 658 C C . PRO A 1 90 ? 5.753 12.698 11.092 1.00 73.81 90 PRO A C 1
ATOM 660 O O . PRO A 1 90 ? 5.297 13.543 11.860 1.00 73.81 90 PRO A O 1
ATOM 663 N N . LYS A 1 91 ? 7.001 12.232 11.247 1.00 77.50 91 LYS A N 1
ATOM 664 C CA . LYS A 1 91 ? 7.952 12.731 12.253 1.00 77.50 91 LYS A CA 1
ATOM 665 C C . LYS A 1 91 ? 9.142 13.424 11.571 1.00 77.50 91 LYS A C 1
ATOM 667 O O . LYS A 1 91 ? 9.736 12.823 10.670 1.00 77.50 91 LYS A O 1
ATOM 672 N N . PRO A 1 92 ? 9.549 14.631 12.012 1.00 70.25 92 PRO A N 1
ATOM 673 C CA . PRO A 1 92 ? 10.756 15.290 11.513 1.00 70.25 92 PRO A CA 1
ATOM 674 C C . PRO A 1 92 ? 12.000 14.397 11.640 1.00 70.25 92 PRO A C 1
ATOM 676 O O . PRO A 1 92 ? 12.196 13.755 12.672 1.00 70.25 92 PRO A O 1
ATOM 679 N N . GLY A 1 93 ? 12.833 14.359 10.595 1.00 73.69 93 GLY A N 1
ATOM 680 C CA . GLY A 1 93 ? 14.060 13.549 10.558 1.00 73.69 93 GLY A CA 1
ATOM 681 C C . GLY A 1 93 ? 13.852 12.056 10.270 1.00 73.69 93 GLY A C 1
ATOM 682 O O . GLY A 1 93 ? 14.794 11.282 10.412 1.00 73.69 93 GLY A O 1
ATOM 683 N N . SER A 1 94 ? 12.643 11.639 9.883 1.00 82.06 94 SER A N 1
ATOM 684 C CA . SER A 1 94 ? 12.392 10.260 9.446 1.00 82.06 94 SER A CA 1
ATOM 685 C C . SER A 1 94 ? 13.095 9.946 8.123 1.00 82.06 94 SER A C 1
ATOM 687 O O . SER A 1 94 ? 13.334 10.834 7.304 1.00 82.06 94 SER A O 1
ATOM 689 N N . GLU A 1 95 ? 13.376 8.662 7.900 1.00 87.06 95 GLU A N 1
ATOM 690 C CA . GLU A 1 95 ? 13.900 8.154 6.630 1.00 87.06 95 GLU A CA 1
ATOM 691 C C . GLU A 1 95 ? 12.992 8.569 5.464 1.00 87.06 95 GLU A C 1
ATOM 693 O O . GLU A 1 95 ? 11.763 8.544 5.577 1.00 87.06 95 GLU A O 1
ATOM 698 N N . SER A 1 96 ? 13.593 8.954 4.335 1.00 90.38 96 SER A N 1
ATOM 699 C CA . SER A 1 96 ? 12.868 9.379 3.129 1.00 90.38 96 SER A CA 1
ATOM 700 C C . SER A 1 96 ? 12.316 8.206 2.314 1.00 90.38 96 SER A C 1
ATOM 702 O O . SER A 1 96 ? 11.465 8.404 1.443 1.00 90.38 96 SER A O 1
ATOM 704 N N . LYS A 1 97 ? 12.786 6.989 2.597 1.00 92.75 97 LYS A N 1
ATOM 705 C CA . LYS A 1 97 ? 12.403 5.739 1.942 1.00 92.75 97 LYS A CA 1
ATOM 706 C C . LYS A 1 97 ? 12.322 4.645 2.990 1.00 92.75 97 LYS A C 1
ATOM 708 O O . LYS A 1 97 ? 13.225 4.515 3.807 1.00 92.75 97 LYS A O 1
ATOM 713 N N . ILE A 1 98 ? 11.248 3.872 2.955 1.00 93.50 98 ILE A N 1
ATOM 714 C CA . ILE A 1 98 ? 10.994 2.775 3.883 1.00 93.50 98 ILE A CA 1
ATOM 715 C C . ILE A 1 98 ? 10.907 1.502 3.043 1.00 93.50 98 ILE A C 1
ATOM 717 O O . ILE A 1 98 ? 9.911 1.270 2.364 1.00 93.50 98 ILE A O 1
ATOM 721 N N . HIS A 1 99 ? 11.979 0.712 3.037 1.00 92.75 99 HIS A N 1
ATOM 722 C CA . HIS A 1 99 ? 12.122 -0.434 2.130 1.00 92.75 99 HIS A CA 1
ATOM 723 C C . HIS A 1 99 ? 11.380 -1.696 2.581 1.00 92.75 99 HIS A C 1
ATOM 725 O O . HIS A 1 99 ? 11.195 -2.599 1.771 1.00 92.75 99 HIS A O 1
ATOM 731 N N . THR A 1 100 ? 10.949 -1.755 3.839 1.00 92.69 100 THR A N 1
ATOM 732 C CA . THR A 1 100 ? 10.169 -2.856 4.414 1.00 92.69 100 THR A CA 1
ATOM 733 C C . THR A 1 100 ? 8.982 -2.295 5.200 1.00 92.69 100 THR A C 1
ATOM 735 O O . THR A 1 100 ? 9.093 -1.193 5.743 1.00 92.69 100 THR A O 1
ATOM 738 N N . PRO A 1 101 ? 7.835 -2.996 5.270 1.00 93.50 101 PRO A N 1
ATOM 739 C CA . PRO A 1 101 ? 6.669 -2.539 6.018 1.00 93.50 101 PRO A CA 1
ATOM 740 C C . PRO A 1 101 ? 7.022 -2.133 7.438 1.00 93.50 101 PRO A C 1
ATOM 742 O O . PRO A 1 101 ? 7.569 -2.912 8.215 1.00 93.50 101 PRO A O 1
ATOM 745 N N . ARG A 1 102 ? 6.659 -0.907 7.802 1.00 91.12 102 ARG A N 1
ATOM 746 C CA . ARG A 1 102 ? 6.856 -0.398 9.152 1.00 91.12 102 ARG A CA 1
ATOM 747 C C . ARG A 1 102 ? 5.520 -0.074 9.783 1.00 91.12 102 ARG A C 1
ATOM 749 O O . ARG A 1 102 ? 4.691 0.611 9.185 1.00 91.12 102 ARG A O 1
ATOM 756 N N . ARG A 1 103 ? 5.337 -0.550 11.013 1.00 89.25 103 ARG A N 1
ATOM 757 C CA . ARG A 1 103 ? 4.149 -0.255 11.809 1.00 89.25 103 ARG A CA 1
ATOM 758 C C . ARG A 1 103 ? 4.082 1.242 12.121 1.00 89.25 103 ARG A C 1
ATOM 760 O O . ARG A 1 103 ? 5.048 1.829 12.614 1.00 89.25 103 ARG A O 1
ATOM 767 N N . ILE A 1 104 ? 2.932 1.839 11.839 1.00 88.75 104 ILE A N 1
ATOM 768 C CA . ILE A 1 104 ? 2.606 3.239 12.091 1.00 88.75 104 ILE A CA 1
ATOM 769 C C . ILE A 1 104 ? 1.819 3.302 13.399 1.00 88.75 104 ILE A C 1
ATOM 771 O O . ILE A 1 104 ? 0.739 2.726 13.516 1.00 88.75 104 ILE A O 1
ATOM 775 N N . VAL A 1 105 ? 2.356 4.012 14.390 1.00 84.19 105 VAL A N 1
ATOM 776 C CA . VAL A 1 105 ? 1.671 4.237 15.669 1.00 84.19 105 VAL A CA 1
ATOM 777 C C . VAL A 1 105 ? 0.896 5.544 15.574 1.00 84.19 105 VAL A C 1
ATOM 779 O O . VAL A 1 105 ? 1.494 6.619 15.506 1.00 84.19 105 VAL A O 1
ATOM 782 N N . LEU A 1 106 ? -0.433 5.452 15.549 1.00 79.94 106 LEU A N 1
ATOM 783 C CA . LEU A 1 106 ? -1.317 6.613 15.525 1.00 79.94 106 LEU A CA 1
ATOM 784 C C . LEU A 1 106 ? -1.807 6.959 16.943 1.00 79.94 106 LEU A C 1
ATOM 786 O O . LEU A 1 106 ? -2.049 6.053 17.741 1.00 79.94 106 LEU A O 1
ATOM 790 N N . PRO A 1 107 ? -2.014 8.248 17.266 1.00 80.31 107 PRO A N 1
ATOM 791 C CA . PRO A 1 107 ? -2.568 8.680 18.549 1.00 80.31 107 PRO A CA 1
ATOM 792 C C . PRO A 1 107 ? -4.096 8.490 18.579 1.00 80.31 107 PRO A C 1
ATOM 794 O O . PRO A 1 107 ? -4.850 9.452 18.695 1.00 80.31 107 PRO A O 1
ATOM 797 N N . THR A 1 108 ? -4.576 7.253 18.420 1.00 73.50 108 THR A N 1
ATOM 798 C CA . THR A 1 108 ? -6.015 6.945 18.308 1.00 73.50 108 THR A CA 1
ATOM 799 C C . THR A 1 108 ? -6.685 6.605 19.638 1.00 73.50 108 THR A C 1
ATOM 801 O O . THR A 1 108 ? -7.863 6.266 19.634 1.00 73.50 108 THR A O 1
ATOM 804 N N . ASN A 1 109 ? -5.985 6.689 20.778 1.00 76.12 109 ASN A N 1
ATOM 805 C CA . ASN A 1 109 ? -6.510 6.287 22.094 1.00 76.12 109 ASN A CA 1
ATOM 806 C C . ASN A 1 109 ? -7.171 4.892 22.061 1.00 76.12 109 ASN A C 1
ATOM 808 O O . ASN A 1 109 ? -8.299 4.724 22.513 1.00 76.12 109 ASN A O 1
ATOM 812 N N . ASN A 1 110 ? -6.481 3.903 21.483 1.00 72.31 110 ASN A N 1
ATOM 813 C CA . ASN A 1 110 ? -6.962 2.528 21.263 1.00 72.31 110 ASN A CA 1
ATOM 814 C C . ASN A 1 110 ? -8.141 2.372 20.287 1.00 72.31 110 ASN A C 1
ATOM 816 O O . ASN A 1 110 ? -8.663 1.268 20.138 1.00 72.31 110 ASN A O 1
ATOM 820 N N . ALA A 1 111 ? -8.552 3.425 19.578 1.00 80.00 111 ALA A N 1
ATOM 821 C CA . ALA A 1 111 ? -9.563 3.289 18.541 1.00 80.00 111 ALA A CA 1
ATOM 822 C C . ALA A 1 111 ? -9.012 2.513 17.329 1.00 80.00 111 ALA A C 1
ATOM 824 O O . ALA A 1 111 ? -7.867 2.710 16.901 1.00 80.00 111 ALA A O 1
ATOM 825 N N . ARG A 1 112 ? -9.847 1.620 16.786 1.00 84.44 112 ARG A N 1
ATOM 826 C CA . ARG A 1 112 ? -9.486 0.675 15.722 1.00 84.44 112 ARG A CA 1
ATOM 827 C C . ARG A 1 112 ? -9.625 1.322 14.350 1.00 84.44 112 ARG A C 1
ATOM 829 O O . ARG A 1 112 ? -10.636 1.953 14.052 1.00 84.44 112 ARG A O 1
ATOM 836 N N . LEU A 1 113 ? -8.643 1.119 13.480 1.00 89.19 113 LEU A N 1
ATOM 837 C CA . LEU A 1 113 ? -8.743 1.523 12.079 1.00 89.19 113 LEU A CA 1
ATOM 838 C C . LEU A 1 113 ? -9.656 0.583 11.290 1.00 89.19 113 LEU A C 1
ATOM 840 O O . LEU A 1 113 ? -9.624 -0.632 11.471 1.00 89.19 113 LEU A O 1
ATOM 844 N N . LEU A 1 114 ? -10.470 1.162 10.409 1.00 89.62 114 LEU A N 1
ATOM 845 C CA . LEU A 1 114 ? -11.468 0.444 9.611 1.00 89.62 114 LEU A CA 1
ATOM 846 C C . LEU A 1 114 ? -11.130 0.398 8.121 1.00 89.62 114 LEU A C 1
ATOM 848 O O . LEU A 1 114 ? -11.567 -0.527 7.431 1.00 89.62 114 LEU A O 1
ATOM 852 N N . ARG A 1 115 ? -10.439 1.430 7.623 1.00 92.56 115 ARG A N 1
ATOM 853 C CA . ARG A 1 115 ? -10.068 1.609 6.213 1.00 92.56 115 ARG A CA 1
ATOM 854 C C . ARG A 1 115 ? -8.828 2.475 6.076 1.00 92.56 115 ARG A C 1
ATOM 856 O O . ARG A 1 115 ? -8.638 3.399 6.874 1.00 92.56 115 ARG A O 1
ATOM 863 N N . VAL A 1 116 ? -8.063 2.230 5.020 1.00 94.94 116 VAL A N 1
ATOM 864 C CA . VAL A 1 116 ? -6.888 3.026 4.648 1.00 94.94 116 VAL A CA 1
ATOM 865 C C . VAL A 1 116 ? -7.017 3.569 3.230 1.00 94.94 116 VAL A C 1
ATOM 867 O O . VAL A 1 116 ? -7.567 2.927 2.343 1.00 94.94 116 VAL A O 1
ATOM 870 N N . PHE A 1 117 ? -6.496 4.772 3.012 1.00 95.62 117 PHE A N 1
ATOM 871 C CA . PHE A 1 117 ? -6.502 5.456 1.726 1.00 95.62 117 PHE A CA 1
ATOM 872 C C . PHE A 1 117 ? -5.146 6.106 1.495 1.00 95.62 117 PHE A C 1
ATOM 874 O O . PHE A 1 117 ? -4.560 6.696 2.403 1.00 95.62 117 PHE A O 1
ATOM 881 N N . ALA A 1 118 ? -4.674 6.043 0.258 1.00 95.19 118 ALA A N 1
ATOM 882 C CA . ALA A 1 118 ? -3.406 6.623 -0.139 1.00 95.19 118 ALA A CA 1
ATOM 883 C C . ALA A 1 118 ? -3.615 7.487 -1.384 1.00 95.19 118 ALA A C 1
ATOM 885 O O . ALA A 1 118 ? -4.106 7.024 -2.412 1.00 95.19 118 ALA A O 1
ATOM 886 N N . GLY A 1 119 ? -3.269 8.766 -1.271 1.00 92.94 119 GLY A N 1
ATOM 887 C CA . GLY A 1 119 ? -3.225 9.709 -2.381 1.00 92.94 119 GLY A CA 1
ATOM 888 C C . GLY A 1 119 ? -1.822 9.809 -2.977 1.00 92.94 119 GLY A C 1
ATOM 889 O O . GLY A 1 119 ? -0.902 9.067 -2.628 1.00 92.94 119 GLY A O 1
ATOM 890 N N . SER A 1 120 ? -1.611 10.778 -3.868 1.00 92.19 120 SER A N 1
ATOM 891 C CA . SER A 1 120 ? -0.305 10.941 -4.518 1.00 92.19 120 SER A CA 1
ATOM 892 C C . SER A 1 120 ? 0.827 11.266 -3.538 1.00 92.19 120 SER A C 1
ATOM 894 O O . SER A 1 120 ? 1.929 10.730 -3.672 1.00 92.19 120 SER A O 1
ATOM 896 N N . TRP A 1 121 ? 0.545 12.100 -2.535 1.00 89.94 121 TRP A N 1
ATOM 897 C CA . TRP A 1 121 ? 1.542 12.615 -1.586 1.00 89.94 121 TRP A CA 1
ATOM 898 C C . TRP A 1 121 ? 1.114 12.529 -0.123 1.00 89.94 121 TRP A C 1
ATOM 900 O O . TRP A 1 121 ? 1.795 13.073 0.735 1.00 89.94 121 TRP A O 1
ATOM 910 N N . GLY A 1 122 ? 0.001 11.868 0.173 1.00 90.12 122 GLY A N 1
ATOM 911 C CA . GLY A 1 122 ? -0.518 11.779 1.531 1.00 90.12 122 GLY A CA 1
ATOM 912 C C . GLY A 1 122 ? -1.357 10.533 1.735 1.00 90.12 122 GLY A C 1
ATOM 913 O O . GLY A 1 122 ? -1.694 9.839 0.775 1.00 90.12 122 GLY A O 1
ATOM 914 N N . SER A 1 123 ? 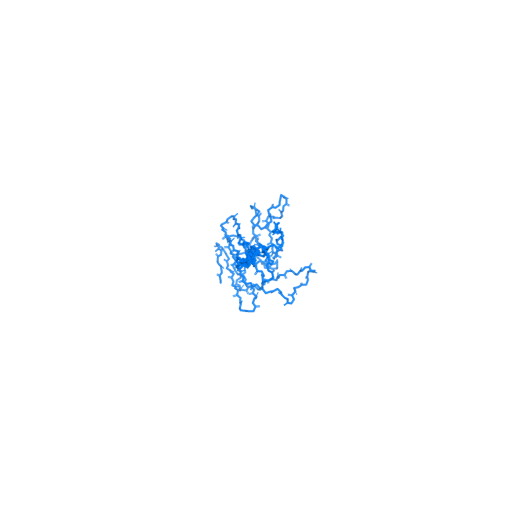-1.703 10.304 2.992 1.00 92.19 123 SER A N 1
ATOM 915 C CA . SER A 1 123 ? -2.416 9.126 3.473 1.00 92.19 123 SER A CA 1
ATOM 916 C C . SER A 1 123 ? -3.582 9.572 4.343 1.00 92.19 123 SER A C 1
ATOM 918 O O . SER A 1 123 ? -3.486 10.576 5.049 1.00 92.19 123 SER A O 1
ATOM 920 N N . ALA A 1 124 ? -4.675 8.822 4.314 1.00 91.69 124 ALA A N 1
ATOM 921 C CA . ALA A 1 124 ? -5.811 9.013 5.201 1.00 91.69 124 ALA A CA 1
ATOM 922 C C . ALA A 1 124 ? -6.290 7.655 5.712 1.00 91.69 124 ALA A C 1
ATOM 924 O O . ALA A 1 124 ? -6.136 6.636 5.042 1.00 91.69 124 ALA A O 1
ATOM 925 N N . ALA A 1 125 ? -6.884 7.628 6.897 1.00 91.56 125 ALA A N 1
ATOM 926 C CA . ALA A 1 125 ? -7.459 6.414 7.451 1.00 91.56 125 ALA A CA 1
ATOM 927 C C . ALA A 1 125 ? -8.750 6.743 8.199 1.00 91.56 125 ALA A C 1
ATOM 929 O O . ALA A 1 125 ? -8.881 7.821 8.783 1.00 91.56 125 ALA A O 1
ATOM 930 N N . ILE A 1 126 ? -9.704 5.816 8.171 1.00 90.50 126 ILE A N 1
ATOM 931 C CA . ILE A 1 126 ? -10.942 5.928 8.944 1.00 90.50 126 ILE A CA 1
ATOM 932 C C . ILE A 1 126 ? -10.746 5.178 10.253 1.00 90.50 126 ILE A C 1
ATOM 934 O O . ILE A 1 126 ? -10.433 3.987 10.255 1.00 90.50 126 ILE A O 1
ATOM 938 N N . VAL A 1 127 ? -10.970 5.881 11.356 1.00 88.50 127 VAL A N 1
ATOM 939 C CA . VAL A 1 127 ? -10.945 5.332 12.709 1.00 88.50 127 VAL A CA 1
ATOM 940 C C . VAL A 1 127 ? -12.384 5.044 13.134 1.00 88.50 127 VAL A C 1
ATOM 942 O O . VAL A 1 127 ? -13.251 5.911 13.039 1.00 88.50 127 VAL A O 1
ATOM 945 N N . GLY A 1 128 ? -12.645 3.827 13.597 1.00 81.62 128 GLY A N 1
ATOM 946 C CA . GLY A 1 128 ? -13.886 3.473 14.269 1.00 81.62 128 GLY A CA 1
ATOM 947 C C . GLY A 1 128 ? -13.802 3.854 15.741 1.00 81.62 128 GLY A C 1
ATOM 948 O O . GLY A 1 128 ? -12.902 3.398 16.442 1.00 81.62 128 GLY A O 1
ATOM 949 N N . GLY A 1 129 ? -14.735 4.678 16.212 1.00 68.62 129 GLY A N 1
ATOM 950 C CA . GLY A 1 129 ? -14.965 4.849 17.645 1.00 68.62 129 GLY A CA 1
ATOM 951 C C . GLY A 1 129 ? -15.792 3.689 18.196 1.00 68.62 129 GLY A C 1
ATOM 952 O O . GLY A 1 129 ? -16.588 3.095 17.463 1.00 68.62 129 GLY A O 1
ATOM 953 N N . GLU A 1 130 ? -15.650 3.389 19.489 1.00 58.75 130 GLU A N 1
ATOM 954 C CA . GLU A 1 130 ? -16.713 2.682 20.198 1.00 58.75 130 GLU A CA 1
ATOM 955 C C . GLU A 1 130 ? -17.992 3.501 20.004 1.00 58.75 130 GLU A C 1
ATOM 957 O O . GLU A 1 130 ? -18.119 4.620 20.505 1.00 58.75 130 GLU A O 1
ATOM 962 N N . PHE A 1 131 ? -18.959 2.963 19.262 1.00 45.75 131 PHE A N 1
ATOM 963 C CA . PHE A 1 131 ? -20.331 3.363 19.505 1.00 45.75 131 PHE A CA 1
ATOM 964 C C . PHE A 1 131 ? -20.608 2.899 20.927 1.00 45.75 131 PHE A C 1
ATOM 966 O O . PHE A 1 131 ? -20.900 1.722 21.136 1.00 45.75 131 PHE A O 1
ATOM 973 N N . ALA A 1 132 ? -20.466 3.802 21.904 1.00 44.78 132 ALA A N 1
ATOM 974 C CA . ALA A 1 132 ? -21.070 3.616 23.210 1.00 44.78 132 ALA A CA 1
ATOM 975 C C . ALA A 1 132 ? -22.478 3.099 22.928 1.00 44.78 132 ALA A C 1
ATOM 977 O O . ALA A 1 132 ? -23.242 3.767 22.219 1.00 44.78 132 ALA A O 1
ATOM 978 N N . SER A 1 133 ? -22.756 1.856 23.342 1.00 44.91 133 SER A N 1
ATOM 979 C CA . SER A 1 133 ? -24.034 1.209 23.078 1.00 44.91 133 SER A CA 1
ATOM 980 C C . SER A 1 133 ? -25.099 2.229 23.423 1.00 44.91 133 SER A C 1
ATOM 982 O O . SER A 1 133 ? -25.078 2.740 24.545 1.00 44.91 133 SER A O 1
ATOM 984 N N . ARG A 1 134 ? -25.944 2.587 22.450 1.00 43.88 134 ARG A N 1
ATOM 985 C CA . ARG A 1 134 ? -27.068 3.502 22.642 1.00 43.88 134 ARG A CA 1
ATOM 986 C C . ARG A 1 134 ? -27.695 3.112 23.974 1.00 43.88 134 ARG A C 1
ATOM 988 O O . ARG A 1 134 ? -28.179 1.986 24.085 1.00 43.88 134 ARG A O 1
ATOM 995 N N . SER A 1 135 ? -27.529 3.956 24.994 1.00 45.72 135 SER A N 1
ATOM 996 C CA . SER A 1 135 ? -27.970 3.640 26.345 1.00 45.72 135 SER A CA 1
ATOM 997 C C . SER A 1 135 ? -29.409 3.178 26.218 1.00 45.72 135 SER A C 1
ATOM 999 O O . SER A 1 135 ? -30.217 3.845 25.564 1.00 45.72 135 SER A O 1
ATOM 1001 N N . GLN A 1 136 ? -29.705 1.981 26.730 1.00 46.78 136 GLN A N 1
ATOM 1002 C CA . GLN A 1 136 ? -31.086 1.559 26.853 1.00 46.78 136 GLN A CA 1
ATOM 1003 C C . GLN A 1 136 ? -31.769 2.649 27.668 1.00 46.78 136 GLN A C 1
ATOM 1005 O O . GLN A 1 136 ? -31.511 2.807 28.859 1.00 46.78 136 GLN A O 1
ATOM 1010 N N . VAL A 1 137 ? -32.570 3.469 26.993 1.00 50.41 137 VAL A N 1
ATOM 1011 C CA . VAL A 1 137 ? -33.516 4.340 27.662 1.00 50.41 137 VAL A CA 1
ATOM 1012 C C . VAL A 1 137 ? -34.512 3.371 28.268 1.00 50.41 137 VAL A C 1
ATOM 1014 O O . VAL A 1 137 ? -35.391 2.860 27.575 1.00 50.41 137 VAL A O 1
ATOM 1017 N N . SER A 1 138 ? -34.306 3.032 29.539 1.00 52.72 138 SER A N 1
ATOM 1018 C CA . SER A 1 138 ? -35.318 2.353 30.332 1.00 52.72 138 SER A CA 1
ATOM 1019 C C . SER A 1 138 ? -36.606 3.168 30.190 1.00 52.72 138 SER A C 1
ATOM 1021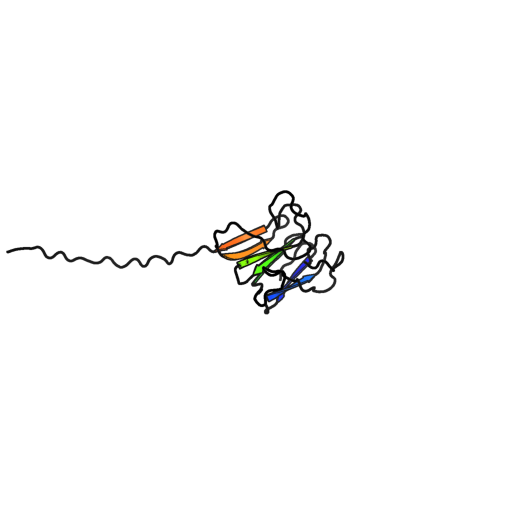 O O . SER A 1 138 ? -36.553 4.393 30.356 1.00 52.72 138 SER A O 1
ATOM 1023 N N . PRO A 1 139 ? -37.745 2.553 29.830 1.00 53.78 139 PRO A N 1
ATOM 1024 C CA . PRO A 1 139 ? -39.000 3.285 29.763 1.00 53.78 139 PRO A CA 1
ATOM 1025 C C . PRO A 1 139 ? -39.272 3.936 31.127 1.00 53.78 139 PRO A C 1
ATOM 1027 O O . PRO A 1 139 ? -38.891 3.366 32.155 1.00 53.78 139 PRO A O 1
ATOM 1030 N N . PRO A 1 140 ? -39.884 5.133 31.161 1.00 49.66 140 PRO A N 1
ATOM 1031 C CA . PRO A 1 140 ? -40.119 5.840 32.409 1.00 49.66 140 PRO A CA 1
ATOM 1032 C C . PRO A 1 140 ? -40.936 4.957 33.353 1.00 49.66 140 PRO A C 1
ATOM 1034 O O . PRO A 1 140 ? -42.041 4.521 33.028 1.00 49.66 140 PRO A O 1
ATOM 1037 N N . THR A 1 141 ? -40.375 4.686 34.530 1.00 57.94 141 THR A N 1
ATOM 1038 C CA . THR A 1 141 ? -41.094 4.063 35.635 1.00 57.94 141 THR A CA 1
ATOM 1039 C C . THR A 1 141 ? -42.196 5.027 36.061 1.00 57.94 141 THR A C 1
ATOM 1041 O O . THR A 1 141 ? -41.925 6.019 36.736 1.00 57.94 141 THR A O 1
ATOM 1044 N N . ASN A 1 142 ? 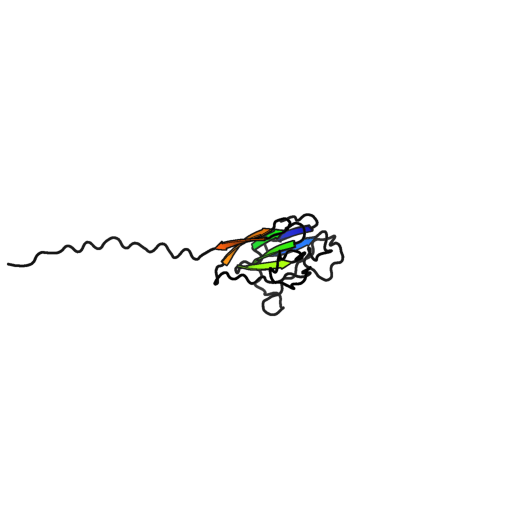-43.441 4.758 35.664 1.00 52.06 142 ASN A N 1
ATOM 1045 C CA . ASN A 1 142 ? -44.599 5.432 36.242 1.00 52.06 142 ASN A CA 1
ATOM 1046 C C . ASN A 1 142 ? -44.690 5.026 37.717 1.00 52.06 142 ASN A C 1
ATOM 1048 O O . ASN A 1 142 ? -45.270 3.995 38.057 1.00 52.06 142 ASN A O 1
ATOM 1052 N N . GLN A 1 143 ? -44.103 5.834 38.601 1.00 51.62 143 GLN A N 1
ATOM 1053 C CA . GLN A 1 143 ? -44.488 5.832 40.003 1.00 51.62 143 GLN A CA 1
ATOM 1054 C C . GLN A 1 143 ? -45.910 6.387 40.076 1.00 51.62 143 GLN A C 1
ATOM 1056 O O . GLN A 1 143 ? -46.125 7.596 40.027 1.00 51.62 143 GLN A O 1
ATOM 1061 N N .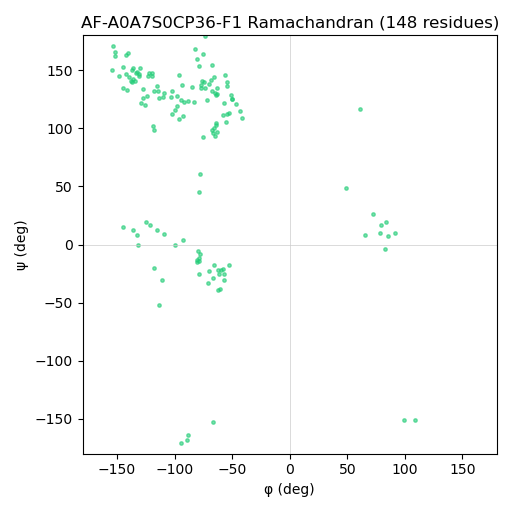 ALA A 1 144 ? -46.889 5.488 40.153 1.00 52.84 144 ALA A N 1
ATOM 1062 C CA . ALA A 1 144 ? -48.208 5.840 40.640 1.00 52.84 144 ALA A CA 1
ATOM 1063 C C . ALA A 1 144 ? -48.055 6.218 42.119 1.00 52.84 144 ALA A C 1
ATOM 1065 O O . ALA A 1 144 ? -47.916 5.361 42.990 1.00 52.84 144 ALA A O 1
ATOM 1066 N N . SER A 1 145 ? -48.020 7.518 42.385 1.00 56.84 145 SER A N 1
ATOM 1067 C CA . SER A 1 145 ? -48.234 8.079 43.707 1.00 56.84 145 SER A CA 1
ATOM 1068 C C . SER A 1 145 ? -49.668 7.766 44.134 1.00 56.84 145 SER A C 1
ATOM 1070 O O . SER A 1 145 ? -50.625 8.366 43.654 1.00 56.84 145 SER A O 1
ATOM 1072 N N . THR A 1 146 ? -49.839 6.807 45.038 1.00 64.19 146 THR A N 1
ATOM 1073 C CA . THR A 1 146 ? -51.064 6.728 45.840 1.00 64.19 146 THR A CA 1
ATOM 1074 C C . THR A 1 146 ? -51.045 7.879 46.851 1.00 64.19 146 THR A C 1
ATOM 1076 O O . THR A 1 146 ? -50.069 7.980 47.601 1.00 64.19 146 THR A O 1
ATOM 1079 N N . PRO A 1 147 ? -52.064 8.755 46.898 1.00 57.34 147 PRO A N 1
ATOM 1080 C CA . PRO A 1 147 ? -52.179 9.759 47.948 1.00 57.34 147 PRO A CA 1
ATOM 1081 C C . PRO A 1 147 ? -52.486 9.073 49.282 1.00 57.34 147 PRO A C 1
ATOM 1083 O O . PRO A 1 147 ? -53.231 8.094 49.325 1.00 57.34 147 PRO A O 1
ATOM 1086 N N . GLY A 1 148 ? -51.887 9.578 50.357 1.00 58.94 148 GLY A N 1
ATOM 1087 C CA . GLY A 1 148 ? -52.162 9.123 51.714 1.00 58.94 148 GLY A CA 1
ATOM 1088 C C . GLY A 1 148 ? -53.492 9.629 52.283 1.00 58.94 148 GLY A C 1
ATOM 1089 O O . GLY A 1 148 ? -54.050 10.605 51.785 1.00 58.94 148 GLY A O 1
ATOM 1090 N N . SER A 1 149 ? -53.876 8.937 53.364 1.00 56.09 149 SER A N 1
ATOM 1091 C CA . SER A 1 149 ? -54.794 9.269 54.475 1.00 56.09 149 SER A CA 1
ATOM 1092 C C . SER A 1 149 ? -56.264 9.575 54.169 1.00 56.09 149 SER A C 1
ATOM 1094 O O . SER A 1 149 ? -56.568 10.598 53.566 1.00 56.09 149 SER A O 1
ATOM 1096 N N . ASP A 1 150 ? -57.168 8.729 54.680 1.00 50.09 150 ASP A N 1
ATOM 1097 C CA . ASP A 1 150 ? -57.769 8.892 56.022 1.00 50.09 150 ASP A CA 1
ATOM 1098 C C . ASP A 1 150 ? -58.186 7.534 56.621 1.00 50.09 150 ASP A C 1
ATOM 1100 O O . ASP A 1 150 ? -58.536 6.623 55.833 1.00 50.09 150 ASP A O 1
#

Nearest PDB structures (foldseek):
  3mvd-assembly1_K  TM=8.996E-01  e=2.324E-09  Drosophila melanogaster
  4l1m-assembly1_A  TM=8.683E-01  e=2.660E-08  Homo sapiens
  3of7-assembly1_A  TM=7.047E-01  e=6.353E-08  Saccharomyces cerevisiae S288C
  5t94-assembly1_A  TM=7.394E-01  e=7.271E-07  Saccharomyces cerevisiae S288C
  8bqs-assembly1_Dl  TM=7.278E-01  e=8.654E-07  Tetrahymena thermophila SB210

pLDDT: mean 83.41, std 16.08, range [43.88, 97.56]